Protein AF-A0A381VZR1-F1 (afdb_monomer_lite)

pLDDT: mean 95.17, std 3.08, range [85.06, 98.5]

Foldseek 3Di:
DVLLVVLVCLQCQVVVVCVVVVHDPDLPDDGPDQDCDDPNVVPVCSNLVSVLSNLVVVCVVVVDCVSVVVSVVSVVCCVPPRVVVSVVVCCVVVVVND

Secondary structure (DSSP, 8-state):
-HHHHHHHHHHHHHHHHHHHHT---STTSPPSS---SGGGGT-S-HHHHHHHHHHHHHHHHH--HHHHHHHHHHHHHHIIIIIHHHHHHHHHHTTTT-

Sequence (98 aa):
MIGLMISLIFFFSGFNIFKSYKENPVPTSTSNRLIKTGIFAYTRNPIYVSFVLFHFSMFLVFENVMYFLTSIGLAFWIHNYVIKPEEDYLLEVFSDEY

InterPro domains:
  IPR007318 Phospholipid methyltransferase [PF04191] (15-96)

Radius of gyration: 14.5 Å; chains: 1; bounding box: 39×25×35 Å

Structure (mmCIF, N/CA/C/O backbone):
data_AF-A0A381VZR1-F1
#
_entry.id   AF-A0A381VZR1-F1
#
loop_
_atom_site.group_PDB
_atom_site.id
_atom_site.type_symbol
_atom_site.label_atom_id
_atom_site.label_alt_id
_atom_site.label_comp_id
_atom_site.label_asym_id
_atom_site.label_entity_id
_atom_site.label_seq_id
_atom_site.pdbx_PDB_ins_code
_atom_site.Cartn_x
_atom_site.Cartn_y
_atom_site.Cartn_z
_atom_site.occupancy
_atom_site.B_iso_or_equiv
_atom_site.auth_seq_id
_atom_site.auth_comp_id
_atom_site.auth_asym_id
_atom_site.auth_atom_id
_atom_site.pdbx_PDB_model_num
ATOM 1 N N . MET A 1 1 ? 15.224 9.152 -8.251 1.00 87.62 1 MET A N 1
ATOM 2 C CA . MET A 1 1 ? 15.354 9.870 -6.957 1.00 87.62 1 MET A CA 1
ATOM 3 C C . MET A 1 1 ? 14.021 10.314 -6.363 1.00 87.62 1 MET A C 1
ATOM 5 O O . MET A 1 1 ? 13.734 9.900 -5.251 1.00 87.62 1 MET A O 1
ATOM 9 N N . ILE A 1 2 ? 13.178 11.077 -7.075 1.00 95.31 2 ILE A N 1
ATOM 10 C CA . ILE A 1 2 ? 11.873 11.536 -6.545 1.00 95.31 2 ILE A CA 1
ATOM 11 C C . ILE A 1 2 ? 10.987 10.361 -6.085 1.00 95.31 2 ILE A C 1
ATOM 13 O O . ILE A 1 2 ? 10.473 10.392 -4.974 1.00 95.31 2 ILE A O 1
ATOM 17 N N . GLY A 1 3 ? 10.880 9.287 -6.879 1.00 94.62 3 GLY A N 1
ATOM 18 C CA . GLY A 1 3 ? 10.106 8.095 -6.497 1.00 94.62 3 GLY A CA 1
ATOM 19 C C . GLY A 1 3 ? 10.571 7.441 -5.187 1.00 94.62 3 GLY A C 1
ATOM 20 O O . GLY A 1 3 ? 9.744 7.091 -4.347 1.00 94.62 3 GLY A O 1
ATOM 21 N N . LEU A 1 4 ? 11.890 7.378 -4.951 1.00 95.69 4 LEU A N 1
ATOM 22 C CA . LEU A 1 4 ? 12.444 6.872 -3.690 1.00 95.69 4 LEU A CA 1
ATOM 23 C C . LEU A 1 4 ? 12.028 7.758 -2.512 1.00 95.69 4 LEU A C 1
ATOM 25 O O . LEU A 1 4 ? 11.581 7.243 -1.491 1.00 95.69 4 LEU A O 1
ATOM 29 N N . MET A 1 5 ? 12.098 9.082 -2.665 1.00 97.44 5 MET A N 1
ATOM 30 C CA . MET A 1 5 ? 11.646 10.008 -1.623 1.00 97.44 5 MET A CA 1
ATOM 31 C C . MET A 1 5 ? 10.156 9.831 -1.320 1.00 97.44 5 MET A C 1
ATOM 33 O O . MET A 1 5 ? 9.785 9.766 -0.153 1.00 97.44 5 MET A O 1
ATOM 37 N N . ILE A 1 6 ? 9.315 9.679 -2.348 1.00 96.31 6 ILE A N 1
ATOM 38 C CA . ILE A 1 6 ? 7.879 9.420 -2.171 1.00 96.31 6 ILE A CA 1
ATOM 39 C C . ILE A 1 6 ? 7.664 8.105 -1.414 1.00 96.31 6 ILE A C 1
ATOM 41 O O . ILE A 1 6 ? 6.904 8.084 -0.449 1.00 96.31 6 ILE A O 1
ATOM 45 N N . SER A 1 7 ? 8.366 7.027 -1.783 1.00 96.69 7 SER A N 1
ATOM 46 C CA . SER A 1 7 ? 8.248 5.744 -1.078 1.00 96.69 7 SER A CA 1
ATOM 47 C C . SER A 1 7 ? 8.609 5.867 0.408 1.00 96.69 7 SER A C 1
ATOM 49 O O . SER A 1 7 ? 7.855 5.409 1.264 1.00 96.69 7 SER A O 1
ATOM 51 N N . LEU A 1 8 ? 9.686 6.585 0.741 1.00 97.19 8 LEU A N 1
ATOM 52 C CA . LEU A 1 8 ? 10.081 6.820 2.131 1.00 97.19 8 LEU A CA 1
ATOM 53 C C . LEU A 1 8 ? 9.050 7.669 2.883 1.00 97.19 8 LEU A C 1
ATOM 55 O O . LEU A 1 8 ? 8.734 7.362 4.030 1.00 97.19 8 LEU A O 1
ATOM 59 N N . ILE A 1 9 ? 8.485 8.699 2.247 1.00 96.75 9 ILE A N 1
ATOM 60 C CA . ILE A 1 9 ? 7.431 9.528 2.849 1.00 96.75 9 ILE A CA 1
ATOM 61 C C . ILE A 1 9 ? 6.207 8.675 3.196 1.00 96.75 9 ILE A C 1
ATOM 63 O O . ILE A 1 9 ? 5.700 8.783 4.311 1.00 96.75 9 ILE A O 1
ATOM 67 N N . PHE A 1 10 ? 5.760 7.800 2.290 1.00 96.25 10 PHE A N 1
ATOM 68 C CA . PHE A 1 10 ? 4.645 6.884 2.558 1.00 96.25 10 PHE A CA 1
ATOM 69 C C . PHE A 1 10 ? 4.954 5.942 3.724 1.00 96.25 10 PHE A C 1
ATOM 71 O O . PHE A 1 10 ? 4.134 5.813 4.636 1.00 96.25 10 PHE A O 1
ATOM 78 N N . PHE A 1 11 ? 6.149 5.341 3.731 1.00 97.38 11 PHE A N 1
ATOM 79 C CA . PHE A 1 11 ? 6.578 4.439 4.797 1.00 97.38 11 PHE A CA 1
ATOM 80 C C . PHE A 1 11 ? 6.577 5.138 6.161 1.00 97.38 11 PHE A C 1
ATOM 82 O O . PHE A 1 11 ? 5.898 4.697 7.088 1.00 97.38 11 PHE A O 1
ATOM 89 N N . PHE A 1 12 ? 7.292 6.260 6.282 1.00 97.31 12 PHE A N 1
ATOM 90 C CA . PHE A 1 12 ? 7.409 6.973 7.552 1.00 97.31 12 PHE A CA 1
ATOM 91 C C . PHE A 1 12 ? 6.088 7.604 7.986 1.00 97.31 12 PHE A C 1
ATOM 93 O O . PHE A 1 12 ? 5.787 7.593 9.175 1.00 97.31 12 PHE A O 1
ATOM 100 N N . SER A 1 13 ? 5.275 8.119 7.059 1.00 95.38 13 SER A N 1
ATOM 101 C CA . SER A 1 13 ? 3.947 8.644 7.392 1.00 95.38 13 SER A CA 1
ATOM 102 C C . SER A 1 13 ? 3.051 7.547 7.970 1.00 95.38 13 SER A C 1
ATOM 104 O O . SER A 1 13 ? 2.470 7.741 9.037 1.00 95.38 13 SER A O 1
ATOM 106 N N . GLY A 1 14 ? 3.006 6.374 7.330 1.00 94.81 14 GLY A N 1
ATOM 107 C CA . GLY A 1 14 ? 2.236 5.234 7.823 1.00 94.81 14 GLY A CA 1
ATOM 108 C C . GLY A 1 14 ? 2.741 4.740 9.180 1.00 94.81 14 GLY A C 1
ATOM 109 O O . GLY A 1 14 ? 1.980 4.635 10.141 1.00 94.81 14 GLY A O 1
ATOM 110 N N . PHE A 1 15 ? 4.050 4.512 9.288 1.00 95.06 15 PHE A N 1
ATOM 111 C CA . PHE A 1 15 ? 4.678 3.987 10.499 1.00 95.06 15 PHE A CA 1
ATOM 112 C C . PHE A 1 15 ? 4.554 4.941 11.699 1.00 95.06 15 PHE A C 1
ATOM 114 O O . PHE A 1 15 ? 4.280 4.510 12.820 1.00 95.06 15 PHE A O 1
ATOM 121 N N . ASN A 1 16 ? 4.707 6.250 11.479 1.00 95.69 16 ASN A N 1
ATOM 122 C CA . ASN A 1 16 ? 4.574 7.247 12.542 1.00 95.69 16 ASN A CA 1
ATOM 123 C C . ASN A 1 16 ? 3.150 7.317 13.096 1.00 95.69 16 ASN A C 1
ATOM 125 O O . ASN A 1 16 ? 2.984 7.549 14.291 1.00 95.69 16 ASN A O 1
ATOM 129 N N . ILE A 1 17 ? 2.133 7.091 12.262 1.00 95.12 17 ILE A N 1
ATOM 130 C CA . ILE A 1 17 ? 0.740 7.054 12.712 1.00 95.12 17 ILE A CA 1
ATOM 131 C C . ILE A 1 17 ? 0.494 5.835 13.610 1.00 95.12 17 ILE A C 1
ATOM 133 O O . ILE A 1 17 ? -0.045 5.999 14.705 1.00 95.12 17 ILE A O 1
ATOM 137 N N . PHE A 1 18 ? 0.969 4.647 13.221 1.00 93.25 18 PHE A N 1
ATOM 138 C CA . PHE A 1 18 ? 0.92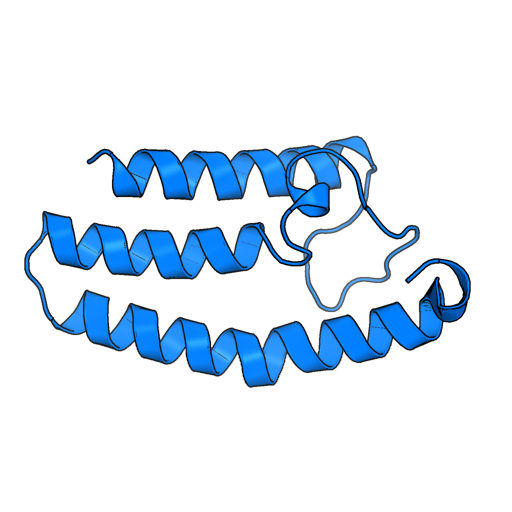5 3.455 14.080 1.00 93.25 18 PHE A CA 1
ATOM 139 C C . PHE A 1 18 ? 1.606 3.712 15.431 1.00 93.25 18 PHE A C 1
ATOM 141 O O . PHE A 1 18 ? 1.006 3.511 16.488 1.00 93.25 18 PHE A O 1
ATOM 148 N N . LYS A 1 19 ? 2.817 4.286 15.408 1.00 92.69 19 LYS A N 1
ATOM 149 C CA . LYS A 1 19 ? 3.549 4.667 16.624 1.00 92.69 19 LYS A CA 1
ATOM 150 C C . LYS A 1 19 ? 2.786 5.690 17.476 1.00 92.69 19 LYS A C 1
ATOM 152 O O . LYS A 1 19 ? 2.763 5.559 18.698 1.00 92.69 19 LYS A O 1
ATOM 157 N N . SER A 1 20 ? 2.160 6.690 16.855 1.00 94.06 20 SER A N 1
ATOM 158 C CA . SER A 1 20 ? 1.372 7.725 17.539 1.00 94.06 20 SER A CA 1
ATOM 159 C C . SER A 1 20 ? 0.160 7.142 18.263 1.00 94.06 20 SER A C 1
ATOM 161 O O . SER A 1 20 ? -0.160 7.571 19.370 1.00 94.06 20 SER A O 1
ATOM 163 N N . TYR A 1 21 ? -0.508 6.162 17.655 1.00 93.38 21 TYR A N 1
ATOM 164 C CA . TYR A 1 21 ? -1.662 5.487 18.247 1.00 93.38 21 TYR A CA 1
ATOM 165 C C . TYR A 1 21 ? -1.296 4.285 19.127 1.00 93.38 21 TYR A C 1
ATOM 167 O O . TYR A 1 21 ? -2.191 3.694 19.725 1.00 93.38 21 TYR A O 1
ATOM 175 N N . LYS A 1 22 ? 0.002 3.971 19.266 1.00 93.25 22 LYS A N 1
ATOM 176 C CA . LYS A 1 22 ? 0.525 2.784 19.967 1.00 93.25 22 LYS A CA 1
ATOM 177 C C . LYS A 1 22 ? -0.022 1.464 19.408 1.00 93.25 22 LYS A C 1
ATOM 179 O O . LYS A 1 22 ? -0.126 0.484 20.139 1.00 93.25 22 LYS A O 1
ATOM 184 N N . GLU A 1 23 ? -0.342 1.447 18.119 1.00 92.94 23 GLU A N 1
ATOM 185 C CA . GLU A 1 23 ? -0.699 0.231 17.393 1.00 92.94 23 GLU A CA 1
ATOM 186 C C . GLU A 1 23 ? 0.565 -0.420 16.823 1.00 92.94 23 GLU A C 1
ATOM 188 O O . GLU A 1 23 ? 1.586 0.240 16.590 1.00 92.94 23 GLU A O 1
ATOM 193 N N . ASN A 1 24 ? 0.497 -1.723 16.575 1.00 91.25 24 ASN A N 1
ATOM 194 C CA . ASN A 1 24 ? 1.595 -2.476 15.991 1.00 91.25 24 ASN A CA 1
ATOM 195 C C . ASN A 1 24 ? 1.378 -2.612 14.468 1.00 91.25 24 ASN A C 1
ATOM 197 O O . ASN A 1 24 ? 0.341 -3.115 14.054 1.00 91.25 24 ASN A O 1
ATOM 201 N N . PRO A 1 25 ? 2.323 -2.169 13.617 1.00 88.19 25 PRO A N 1
ATOM 202 C CA . PRO A 1 25 ? 2.181 -2.243 12.160 1.00 88.19 25 PRO A CA 1
ATOM 203 C C . PRO A 1 25 ? 2.396 -3.652 11.583 1.00 88.19 25 PRO A C 1
ATOM 205 O O . PRO A 1 25 ? 2.435 -3.811 10.365 1.00 88.19 25 PRO A O 1
ATOM 208 N N . VAL A 1 26 ? 2.611 -4.671 12.422 1.00 89.69 26 VAL A N 1
ATOM 209 C CA . VAL A 1 26 ? 2.723 -6.064 11.976 1.00 89.69 26 VAL A CA 1
ATOM 210 C C . VAL A 1 26 ? 1.327 -6.586 11.593 1.00 89.69 26 VAL A C 1
ATOM 212 O O . VAL A 1 26 ? 0.453 -6.587 12.461 1.00 89.69 26 VAL A O 1
ATOM 215 N N . PRO A 1 27 ? 1.118 -7.099 10.363 1.00 86.00 27 PRO A N 1
ATOM 216 C CA . PRO A 1 27 ? -0.205 -7.513 9.869 1.00 86.00 27 PRO A CA 1
ATOM 217 C C . PRO A 1 27 ? -0.933 -8.538 10.746 1.00 86.00 27 PRO A C 1
ATOM 219 O O . PRO A 1 27 ? -2.153 -8.563 10.803 1.00 86.00 27 PRO A O 1
ATOM 222 N N . THR A 1 28 ? -0.192 -9.399 11.447 1.00 87.44 28 THR A N 1
ATOM 223 C CA . THR A 1 28 ? -0.756 -10.453 12.307 1.00 87.44 28 THR A CA 1
ATOM 224 C C . THR A 1 28 ? -0.925 -10.023 13.764 1.00 87.44 28 THR A C 1
ATOM 226 O O . THR A 1 28 ? -1.161 -10.863 14.631 1.00 87.44 28 THR A O 1
ATOM 229 N N . SER A 1 29 ? -0.692 -8.750 14.077 1.00 89.00 29 SER A N 1
ATOM 230 C CA . SER A 1 29 ? -0.851 -8.236 15.432 1.00 89.00 29 SER A CA 1
ATOM 231 C C . SER A 1 29 ? -2.297 -7.827 15.698 1.00 89.00 29 SER A C 1
ATOM 233 O O . SER A 1 29 ? -3.028 -7.425 14.797 1.00 89.00 29 SER A O 1
ATOM 235 N N . THR A 1 30 ? -2.719 -7.933 16.955 1.00 88.44 30 THR A N 1
ATOM 236 C CA . THR A 1 30 ? -4.045 -7.474 17.369 1.00 88.44 30 THR A CA 1
ATOM 237 C C . THR A 1 30 ? -4.142 -5.961 17.208 1.00 88.44 30 THR A C 1
ATOM 239 O O . THR A 1 30 ? -3.299 -5.238 17.747 1.00 88.44 30 THR A O 1
ATOM 242 N N . SER A 1 31 ? -5.184 -5.491 16.527 1.00 90.12 31 SER A N 1
ATOM 243 C CA . SER A 1 31 ? -5.473 -4.061 16.383 1.00 90.12 31 SER A CA 1
ATOM 244 C C . SER A 1 31 ? -6.504 -3.627 17.418 1.00 90.12 31 SER A C 1
ATOM 246 O O . SER A 1 31 ? -7.540 -4.271 17.555 1.00 90.12 31 SER A O 1
ATOM 248 N N . ASN A 1 32 ? -6.248 -2.532 18.140 1.00 92.25 32 ASN A N 1
ATOM 249 C CA . ASN A 1 32 ? -7.209 -2.003 19.124 1.00 92.25 32 ASN A CA 1
ATOM 250 C C . ASN A 1 32 ? -8.104 -0.901 18.548 1.00 92.25 32 ASN A C 1
ATOM 252 O O . ASN A 1 32 ? -9.055 -0.477 19.203 1.00 92.25 32 ASN A O 1
ATOM 256 N N . ARG A 1 33 ? -7.781 -0.395 17.353 1.00 93.19 33 ARG A N 1
ATOM 257 C CA . ARG A 1 33 ? -8.565 0.628 16.658 1.00 93.19 33 ARG A CA 1
ATOM 258 C C . ARG A 1 33 ? -8.382 0.557 15.153 1.00 93.19 33 ARG A C 1
ATOM 260 O O . ARG A 1 33 ? -7.317 0.175 14.663 1.00 93.19 33 ARG A O 1
ATOM 267 N N . LEU A 1 34 ? -9.359 1.099 14.438 1.00 93.75 34 LEU A N 1
ATOM 268 C CA . LEU A 1 34 ? -9.264 1.316 13.007 1.00 93.75 34 LEU A CA 1
ATOM 269 C C . LEU A 1 34 ? -8.721 2.718 12.692 1.00 93.75 34 LEU A C 1
ATOM 271 O O . LEU A 1 34 ? -9.381 3.737 12.888 1.00 93.75 34 LEU A O 1
ATOM 275 N N . ILE A 1 35 ? -7.496 2.798 12.174 1.00 94.25 35 ILE A N 1
ATOM 276 C CA . ILE A 1 35 ? -6.882 4.084 11.818 1.00 94.25 35 ILE A CA 1
ATOM 277 C C . ILE A 1 35 ? -7.455 4.576 10.477 1.00 94.25 35 ILE A C 1
ATOM 279 O O . ILE A 1 35 ? -7.380 3.872 9.469 1.00 94.25 35 ILE A O 1
ATOM 283 N N . LYS A 1 36 ? -8.016 5.794 10.458 1.00 94.69 36 LYS A N 1
ATOM 284 C CA . LYS A 1 36 ? -8.581 6.456 9.258 1.00 94.69 36 LYS A CA 1
ATOM 285 C C . LYS A 1 36 ? -8.039 7.873 9.013 1.00 94.69 36 LYS A C 1
ATOM 287 O O . LYS A 1 36 ? -8.566 8.613 8.189 1.00 94.69 36 LYS A O 1
ATOM 292 N N . THR A 1 37 ? -7.004 8.283 9.744 1.00 94.06 37 THR A N 1
ATOM 293 C CA . THR A 1 37 ? -6.443 9.643 9.698 1.00 94.06 37 THR A CA 1
ATOM 294 C C . THR A 1 37 ? -5.110 9.692 8.949 1.00 94.06 37 THR A C 1
ATOM 296 O O . THR A 1 37 ? -4.438 8.679 8.746 1.00 94.06 37 THR A O 1
ATOM 299 N N . GLY A 1 38 ? -4.706 10.893 8.522 1.00 93.62 38 GLY A N 1
ATOM 300 C CA . GLY A 1 38 ? -3.438 11.102 7.819 1.00 93.62 38 GLY A CA 1
ATOM 301 C C . GLY A 1 38 ? -3.377 10.336 6.495 1.00 93.62 38 GLY A C 1
ATOM 302 O O . GLY A 1 38 ? -4.317 10.388 5.707 1.00 93.62 38 GLY A O 1
ATOM 303 N N . ILE A 1 39 ? -2.279 9.615 6.243 1.00 95.06 39 ILE A N 1
ATOM 304 C CA . ILE A 1 39 ? -2.114 8.857 4.992 1.00 95.06 39 ILE A CA 1
ATOM 305 C C . ILE A 1 39 ? -3.125 7.700 4.860 1.00 95.06 39 ILE A C 1
ATOM 307 O O . ILE A 1 39 ? -3.487 7.335 3.741 1.00 95.06 39 ILE A O 1
ATOM 311 N N . PHE A 1 40 ? -3.660 7.195 5.982 1.00 95.12 40 PHE A N 1
ATOM 312 C CA . PHE A 1 40 ? -4.682 6.139 5.997 1.00 95.12 40 PHE A CA 1
ATOM 313 C C . PHE A 1 40 ? -6.069 6.609 5.531 1.00 95.12 40 PHE A C 1
ATOM 315 O O . PHE A 1 40 ? -6.943 5.781 5.286 1.00 95.12 40 PHE A O 1
ATOM 322 N N . ALA A 1 41 ? -6.277 7.922 5.375 1.00 94.62 41 ALA A N 1
ATOM 323 C CA . ALA A 1 41 ? -7.499 8.475 4.787 1.00 94.62 41 ALA A CA 1
ATOM 324 C C . ALA A 1 41 ? -7.571 8.271 3.260 1.00 94.62 41 ALA A C 1
ATOM 326 O O . ALA A 1 41 ? -8.655 8.314 2.687 1.00 94.62 41 ALA A O 1
ATOM 327 N N . TYR A 1 42 ? -6.425 8.058 2.602 1.00 93.88 42 TYR A N 1
ATOM 328 C CA . TYR A 1 42 ? -6.336 7.897 1.145 1.00 93.88 42 TYR A CA 1
ATOM 329 C C . TYR A 1 42 ? -6.180 6.437 0.717 1.00 93.88 42 TYR A C 1
ATOM 331 O O . TYR A 1 42 ? -6.636 6.045 -0.353 1.00 93.88 42 TYR A O 1
ATOM 339 N N . THR A 1 43 ? -5.505 5.629 1.532 1.00 94.44 43 THR A N 1
ATOM 340 C CA . THR A 1 43 ? -5.327 4.194 1.304 1.00 94.44 43 THR A CA 1
ATOM 341 C C . THR A 1 43 ? -5.286 3.476 2.642 1.00 94.44 43 THR A C 1
ATOM 343 O O . THR A 1 43 ? -4.657 3.959 3.576 1.00 94.44 43 THR A O 1
ATOM 346 N N . ARG A 1 44 ? -5.915 2.302 2.739 1.00 94.19 44 ARG A N 1
ATOM 347 C CA . ARG A 1 44 ? -5.867 1.457 3.944 1.00 94.19 44 ARG A CA 1
ATOM 348 C C . ARG A 1 44 ? -4.471 0.883 4.205 1.00 94.19 44 ARG A C 1
ATOM 350 O O . ARG A 1 44 ? -4.132 0.591 5.342 1.00 94.19 44 ARG A O 1
ATOM 357 N N . ASN A 1 45 ? -3.648 0.795 3.157 1.00 96.19 45 ASN A N 1
ATOM 358 C CA . ASN A 1 45 ? -2.415 0.011 3.123 1.00 96.19 45 ASN A CA 1
ATOM 359 C C . ASN A 1 45 ? -1.168 0.826 2.685 1.00 96.19 45 ASN A C 1
ATOM 361 O O . ASN A 1 45 ? -0.410 0.389 1.813 1.00 96.19 45 ASN A O 1
ATOM 365 N N . PRO A 1 46 ? -0.908 2.024 3.251 1.00 96.31 46 PRO A N 1
ATOM 366 C CA . PRO A 1 46 ? 0.143 2.936 2.784 1.00 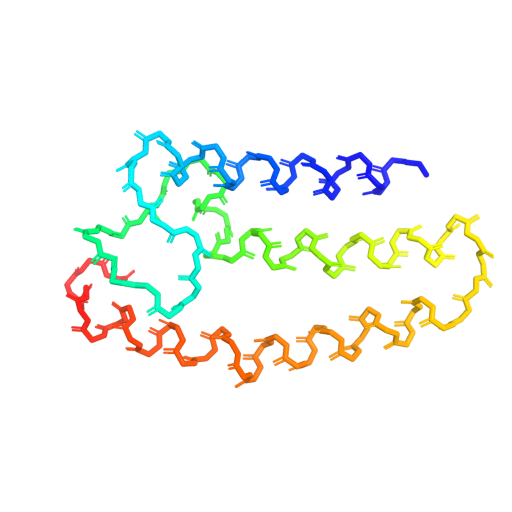96.31 46 PRO A CA 1
ATOM 367 C C . PRO A 1 46 ? 1.561 2.371 2.948 1.00 96.31 46 PRO A C 1
ATOM 369 O O . PRO A 1 46 ? 2.432 2.646 2.121 1.00 96.31 46 PRO A O 1
ATOM 372 N N . ILE A 1 47 ? 1.798 1.555 3.982 1.00 96.38 47 ILE A N 1
ATOM 373 C CA . ILE A 1 47 ? 3.099 0.913 4.226 1.00 96.38 47 ILE A CA 1
ATOM 374 C C . ILE A 1 47 ? 3.398 -0.098 3.111 1.00 96.38 47 ILE A C 1
ATOM 376 O O . ILE A 1 47 ? 4.488 -0.083 2.545 1.00 96.38 47 ILE A O 1
ATOM 380 N N . TYR A 1 48 ? 2.425 -0.908 2.701 1.00 97.31 48 TYR A N 1
ATOM 381 C CA . TYR A 1 48 ? 2.616 -1.851 1.597 1.00 97.31 48 TYR A CA 1
ATOM 382 C C . TYR A 1 48 ? 2.826 -1.157 0.251 1.00 97.31 48 TYR A C 1
ATOM 384 O O . TYR A 1 48 ? 3.709 -1.551 -0.515 1.00 97.31 48 TYR A O 1
ATOM 392 N N . VAL A 1 49 ? 2.083 -0.074 -0.008 1.00 97.12 49 VAL A N 1
ATOM 393 C CA . VAL A 1 49 ? 2.300 0.775 -1.192 1.00 97.12 49 VAL A CA 1
ATOM 394 C C . VAL A 1 49 ? 3.738 1.292 -1.225 1.00 97.12 49 VAL A C 1
ATOM 396 O O . VAL A 1 49 ? 4.368 1.277 -2.282 1.00 97.12 49 VAL A O 1
ATOM 399 N N . SER A 1 50 ? 4.290 1.685 -0.072 1.00 97.75 50 SER A N 1
ATOM 400 C CA . SER A 1 50 ? 5.675 2.152 0.013 1.00 97.75 50 SER A CA 1
ATOM 401 C C . SER A 1 50 ? 6.690 1.095 -0.433 1.00 97.75 50 SER A C 1
ATOM 403 O O . SER A 1 50 ? 7.637 1.433 -1.140 1.00 97.75 50 SER A O 1
ATOM 405 N N . PHE A 1 51 ? 6.476 -0.185 -0.110 1.00 97.69 51 PHE A N 1
ATOM 406 C CA . PHE A 1 51 ? 7.402 -1.264 -0.470 1.00 97.69 51 PHE A CA 1
ATOM 407 C C . PHE A 1 51 ? 7.407 -1.569 -1.966 1.00 97.69 51 PHE A C 1
ATOM 409 O O . PHE A 1 51 ? 8.475 -1.750 -2.561 1.00 97.69 51 PHE A O 1
ATOM 416 N N . VAL A 1 52 ? 6.222 -1.588 -2.581 1.00 98.25 52 VAL A N 1
ATOM 417 C CA . VAL A 1 52 ? 6.078 -1.756 -4.033 1.00 98.25 52 VAL A CA 1
ATOM 418 C C . VAL A 1 52 ? 6.699 -0.560 -4.750 1.00 98.25 52 VAL A C 1
ATOM 420 O O . VAL A 1 52 ? 7.540 -0.729 -5.633 1.00 98.25 52 VAL A O 1
ATOM 423 N N . LEU A 1 53 ? 6.366 0.660 -4.318 1.00 97.88 53 LEU A N 1
ATOM 424 C CA . LEU A 1 53 ? 6.884 1.882 -4.927 1.00 97.88 53 LEU A CA 1
ATOM 425 C C . LEU A 1 53 ? 8.403 2.011 -4.772 1.00 97.88 53 LEU A C 1
ATOM 427 O O . LEU A 1 53 ? 9.065 2.524 -5.675 1.00 97.88 53 LEU A O 1
ATOM 431 N N . PHE A 1 54 ? 8.966 1.532 -3.661 1.00 98.31 54 PHE A N 1
ATOM 432 C CA . PHE A 1 54 ? 10.408 1.486 -3.453 1.00 98.31 54 PHE A CA 1
ATOM 433 C C . PHE A 1 54 ? 11.087 0.606 -4.510 1.00 98.31 54 PHE A C 1
ATOM 435 O O . PHE A 1 54 ? 11.983 1.083 -5.201 1.00 98.31 54 PHE A O 1
ATOM 442 N N . HIS A 1 55 ? 10.619 -0.632 -4.717 1.00 98.19 55 HIS A N 1
ATOM 443 C CA . HIS A 1 55 ? 11.184 -1.530 -5.736 1.00 98.19 55 HIS A CA 1
ATOM 444 C C . HIS A 1 55 ? 11.003 -0.983 -7.152 1.00 98.19 55 HIS A C 1
ATOM 446 O O . HIS A 1 55 ? 11.943 -0.996 -7.946 1.00 98.19 55 HIS A O 1
ATOM 452 N N . PHE A 1 56 ? 9.835 -0.420 -7.457 1.00 98.31 56 PHE A N 1
ATOM 453 C CA . PHE A 1 56 ? 9.614 0.247 -8.736 1.00 98.31 56 PHE A CA 1
ATOM 454 C C . PHE A 1 56 ? 10.564 1.440 -8.938 1.00 98.31 56 PHE A C 1
ATOM 456 O O . PHE A 1 56 ? 11.133 1.627 -10.010 1.00 98.31 56 PHE A O 1
ATOM 463 N N . SER A 1 57 ? 10.810 2.224 -7.889 1.00 97.94 57 SER A N 1
ATOM 464 C CA . SER A 1 57 ? 11.754 3.343 -7.943 1.00 97.94 57 SER A CA 1
ATOM 465 C C . SER A 1 57 ? 13.200 2.873 -8.104 1.00 97.94 57 SER A C 1
ATOM 467 O O . SER A 1 57 ? 13.967 3.531 -8.803 1.00 97.94 57 SER A O 1
ATOM 469 N N . MET A 1 58 ? 13.572 1.738 -7.506 1.00 97.94 58 MET A N 1
ATOM 470 C CA . MET A 1 58 ? 14.875 1.101 -7.721 1.00 97.94 58 MET A CA 1
ATOM 471 C C . MET A 1 58 ? 15.041 0.663 -9.179 1.00 97.94 58 MET A C 1
ATOM 473 O O . MET A 1 58 ? 16.096 0.902 -9.761 1.00 97.94 58 MET A O 1
ATOM 477 N N . PHE A 1 59 ? 13.996 0.114 -9.807 1.00 97.88 59 PHE A N 1
ATOM 478 C CA . PHE A 1 59 ? 14.009 -0.170 -11.245 1.00 97.88 59 PHE A CA 1
ATOM 479 C C . PHE A 1 59 ? 14.306 1.086 -12.071 1.00 97.88 59 PHE A C 1
ATOM 481 O O . PHE A 1 59 ? 15.195 1.051 -12.911 1.00 97.88 59 PHE A O 1
ATOM 488 N N . LEU A 1 60 ? 13.633 2.206 -11.793 1.00 96.88 60 LEU A N 1
ATOM 489 C CA . LEU A 1 60 ? 13.856 3.456 -12.530 1.00 96.88 60 LEU A CA 1
ATOM 490 C C . LEU A 1 60 ? 15.241 4.079 -12.294 1.00 96.88 60 LEU A C 1
ATOM 492 O O . LEU A 1 60 ? 15.704 4.853 -13.121 1.00 96.88 60 LEU A O 1
ATOM 496 N N . VAL A 1 61 ? 15.879 3.806 -11.152 1.00 97.06 61 VAL A N 1
ATOM 497 C CA . VAL A 1 61 ? 17.202 4.362 -10.813 1.00 97.06 61 VAL A CA 1
ATOM 498 C C . VAL A 1 61 ? 18.339 3.513 -11.375 1.00 97.06 61 VAL A C 1
ATOM 500 O O . VAL A 1 61 ? 19.337 4.067 -11.821 1.00 97.06 61 VAL A O 1
ATOM 503 N N . PHE A 1 62 ? 18.204 2.189 -11.327 1.00 97.00 62 PHE A N 1
ATOM 504 C CA . PHE A 1 62 ? 19.265 1.254 -11.710 1.00 97.00 62 PHE A CA 1
ATOM 505 C C . PHE A 1 62 ? 19.039 0.595 -13.073 1.00 97.00 62 PHE A C 1
ATOM 507 O O . PHE A 1 62 ? 19.882 -0.183 -13.506 1.00 97.00 62 PHE A O 1
ATOM 514 N N . GLU A 1 63 ? 17.890 0.845 -13.708 1.00 96.38 63 GLU A N 1
ATOM 515 C CA . GLU A 1 63 ? 17.469 0.261 -14.992 1.00 96.38 63 GLU A CA 1
ATOM 516 C C . GLU A 1 63 ? 17.527 -1.279 -15.014 1.00 96.38 63 GLU A C 1
ATOM 518 O O . GLU A 1 63 ? 17.650 -1.920 -16.056 1.00 96.38 63 GLU A O 1
ATOM 523 N N . ASN A 1 64 ? 17.409 -1.904 -13.840 1.00 97.38 64 ASN A N 1
ATOM 524 C CA . ASN A 1 64 ? 17.490 -3.350 -13.689 1.00 97.38 64 ASN A CA 1
ATOM 525 C C . ASN A 1 64 ? 16.089 -3.967 -13.635 1.00 97.38 64 ASN A C 1
ATOM 527 O O . ASN A 1 64 ? 15.356 -3.803 -12.655 1.00 97.38 64 ASN A O 1
ATOM 531 N N . VAL A 1 65 ? 15.749 -4.735 -14.672 1.00 97.94 65 VAL A N 1
ATOM 532 C CA . VAL A 1 65 ? 14.453 -5.416 -14.824 1.00 97.94 65 VAL A CA 1
ATOM 533 C C . VAL A 1 65 ? 14.087 -6.312 -13.636 1.00 97.94 65 VAL A C 1
ATOM 535 O O . VAL A 1 65 ? 12.904 -6.471 -13.339 1.00 97.94 65 VAL A O 1
ATOM 538 N N . MET A 1 66 ? 15.063 -6.841 -12.889 1.00 98.31 66 MET A N 1
ATOM 539 C CA . MET A 1 66 ? 14.775 -7.641 -11.695 1.00 98.31 66 MET A CA 1
ATOM 540 C C . MET A 1 66 ? 14.042 -6.839 -10.621 1.00 98.31 66 MET A C 1
ATOM 542 O O . MET A 1 66 ? 13.154 -7.387 -9.971 1.00 98.31 66 MET A O 1
ATOM 546 N N . TYR A 1 67 ? 14.324 -5.542 -10.463 1.00 98.25 67 TYR A N 1
ATOM 547 C CA . TYR A 1 67 ? 13.564 -4.694 -9.539 1.00 98.25 67 TYR A CA 1
ATOM 548 C C . TYR A 1 67 ? 12.118 -4.499 -9.996 1.00 98.25 67 TYR A C 1
ATOM 550 O O . TYR A 1 67 ? 11.215 -4.470 -9.162 1.00 98.25 67 TYR A O 1
ATOM 558 N N . PHE A 1 68 ? 11.878 -4.426 -11.307 1.00 98.19 68 PHE A N 1
ATOM 559 C CA . PHE A 1 68 ? 10.528 -4.319 -11.855 1.00 98.19 68 PHE A CA 1
ATOM 560 C C . PHE A 1 68 ? 9.728 -5.605 -11.629 1.00 98.19 68 PHE A C 1
ATOM 562 O O . PHE A 1 68 ? 8.622 -5.558 -11.092 1.00 98.19 68 PHE A O 1
ATOM 569 N N . LEU A 1 69 ? 10.318 -6.760 -11.951 1.00 98.50 69 LEU A N 1
ATOM 570 C CA . LEU A 1 69 ? 9.708 -8.065 -11.690 1.00 98.50 69 LEU A CA 1
ATOM 571 C C . LEU A 1 69 ? 9.447 -8.272 -10.196 1.00 98.50 69 LEU A C 1
ATOM 573 O O . LEU A 1 69 ? 8.369 -8.725 -9.819 1.00 98.50 69 LEU A O 1
ATOM 577 N N . THR A 1 70 ? 10.392 -7.869 -9.343 1.00 98.38 70 THR A N 1
ATOM 578 C CA . THR A 1 70 ? 10.220 -7.917 -7.886 1.00 98.38 70 THR A CA 1
ATOM 579 C C . THR A 1 70 ? 9.092 -6.997 -7.436 1.00 98.38 70 THR A C 1
ATOM 581 O O . THR A 1 70 ? 8.279 -7.406 -6.619 1.00 98.38 70 THR A O 1
ATOM 584 N N . SER A 1 71 ? 8.974 -5.787 -7.992 1.00 98.31 71 SER A N 1
ATOM 585 C CA . SER A 1 71 ? 7.872 -4.869 -7.683 1.00 98.31 71 SER A CA 1
ATOM 586 C C . SER A 1 71 ? 6.507 -5.481 -8.010 1.00 98.31 71 SER A C 1
ATOM 588 O O . SER A 1 71 ? 5.590 -5.386 -7.197 1.00 98.31 71 SER A O 1
ATOM 590 N N . ILE A 1 72 ? 6.363 -6.116 -9.178 1.00 98.50 72 ILE A N 1
ATOM 591 C CA . ILE A 1 72 ? 5.115 -6.782 -9.583 1.00 98.50 72 ILE A CA 1
ATOM 592 C C . ILE A 1 72 ? 4.840 -7.995 -8.693 1.00 98.50 72 ILE A C 1
ATOM 594 O O . ILE A 1 72 ? 3.733 -8.140 -8.173 1.00 98.50 72 ILE A O 1
ATOM 598 N N . GLY A 1 73 ? 5.845 -8.851 -8.491 1.00 98.50 73 GLY A N 1
ATOM 599 C CA . GLY A 1 73 ? 5.728 -10.038 -7.647 1.00 98.50 73 GLY A CA 1
ATOM 600 C C . GLY A 1 73 ? 5.354 -9.681 -6.211 1.00 98.50 73 GLY A C 1
ATOM 601 O O . GLY A 1 73 ? 4.464 -10.301 -5.635 1.00 98.50 73 GLY A O 1
ATOM 602 N N . LEU A 1 74 ? 5.962 -8.627 -5.664 1.00 98.19 74 LEU A N 1
ATOM 603 C CA . LEU A 1 74 ? 5.665 -8.115 -4.333 1.00 98.19 74 LEU A CA 1
ATOM 604 C C . LEU A 1 74 ? 4.241 -7.560 -4.250 1.00 98.19 74 LEU A C 1
ATOM 606 O O . LEU A 1 74 ? 3.532 -7.880 -3.303 1.00 98.19 74 LEU A O 1
ATOM 610 N N . ALA A 1 75 ? 3.792 -6.783 -5.240 1.00 98.31 75 ALA A N 1
ATOM 611 C CA . ALA A 1 75 ? 2.422 -6.272 -5.272 1.00 98.31 75 ALA A CA 1
ATOM 612 C C . ALA A 1 75 ? 1.392 -7.413 -5.291 1.00 98.31 75 ALA A C 1
ATOM 614 O O . ALA A 1 75 ? 0.437 -7.398 -4.516 1.00 98.31 75 ALA A O 1
ATOM 615 N N . PHE A 1 76 ? 1.615 -8.430 -6.129 1.00 98.50 76 PHE A N 1
ATOM 616 C CA . PHE A 1 76 ? 0.741 -9.598 -6.205 1.00 98.50 76 PHE A CA 1
ATOM 617 C C . PHE A 1 76 ? 0.752 -10.408 -4.904 1.00 98.50 76 PHE A C 1
ATOM 619 O O . PHE A 1 76 ? -0.308 -10.785 -4.401 1.00 98.50 76 PHE A O 1
ATOM 626 N N . TRP A 1 77 ? 1.936 -10.667 -4.349 1.00 98.44 77 TRP A N 1
ATOM 627 C CA . TRP A 1 77 ? 2.080 -11.454 -3.130 1.00 98.44 77 TRP A CA 1
ATOM 628 C C . TRP A 1 77 ? 1.460 -10.743 -1.924 1.00 98.44 77 TRP A C 1
ATOM 630 O O . TRP A 1 77 ? 0.618 -11.327 -1.247 1.00 98.44 77 TRP A O 1
ATOM 640 N N . ILE A 1 78 ? 1.792 -9.465 -1.705 1.00 97.88 78 ILE A N 1
ATOM 641 C CA . ILE A 1 78 ? 1.231 -8.678 -0.602 1.00 97.88 78 ILE A CA 1
ATOM 642 C C . ILE A 1 78 ? -0.292 -8.591 -0.729 1.00 97.88 78 ILE A C 1
ATOM 644 O O . ILE A 1 78 ? -0.994 -8.817 0.251 1.00 97.88 78 ILE A O 1
ATOM 648 N N . HIS A 1 79 ? -0.823 -8.309 -1.923 1.00 97.25 79 HIS A N 1
ATOM 649 C CA . HIS A 1 79 ? -2.268 -8.188 -2.103 1.00 97.25 79 HIS A CA 1
ATOM 650 C C . HIS A 1 79 ? -3.011 -9.477 -1.729 1.00 97.25 79 HIS A C 1
ATOM 652 O O . HIS A 1 79 ? -4.017 -9.427 -1.028 1.00 97.25 79 HIS A O 1
ATOM 658 N N . ASN A 1 80 ? -2.516 -10.635 -2.173 1.00 97.25 80 ASN A N 1
ATOM 659 C CA . ASN A 1 80 ? -3.234 -11.894 -1.987 1.00 97.25 80 ASN A CA 1
ATOM 660 C C . ASN A 1 80 ? -2.999 -12.553 -0.625 1.00 97.25 80 ASN A C 1
ATOM 662 O O . ASN A 1 80 ? -3.918 -13.184 -0.114 1.00 97.25 80 ASN A O 1
ATOM 666 N N . TYR A 1 81 ? -1.798 -12.429 -0.058 1.00 96.56 81 TYR A N 1
ATOM 667 C CA . TYR A 1 81 ? -1.404 -13.177 1.142 1.00 96.56 81 TYR A CA 1
ATOM 668 C C . TYR A 1 81 ? -1.283 -12.325 2.405 1.00 96.56 81 TYR A C 1
ATOM 670 O O . TYR A 1 81 ? -1.187 -12.891 3.489 1.00 96.56 81 TYR A O 1
ATOM 678 N N . VAL A 1 82 ? -1.275 -10.995 2.283 1.00 96.56 82 VAL A N 1
ATOM 679 C CA . VAL A 1 82 ? -1.167 -10.085 3.433 1.00 96.56 82 VAL A CA 1
ATOM 680 C C . VAL A 1 82 ? -2.413 -9.213 3.539 1.00 96.56 82 VAL A C 1
ATOM 682 O O . VAL A 1 82 ? -3.130 -9.315 4.525 1.00 96.56 82 VAL A O 1
ATOM 685 N N . ILE A 1 83 ? -2.721 -8.431 2.498 1.00 96.75 83 ILE A N 1
ATOM 686 C CA . ILE A 1 83 ? -3.826 -7.461 2.528 1.00 96.75 83 ILE A CA 1
ATOM 687 C C . ILE A 1 83 ? -5.175 -8.159 2.667 1.00 96.75 83 ILE A C 1
ATOM 689 O O . ILE A 1 83 ? -5.941 -7.778 3.536 1.00 96.75 83 ILE A O 1
ATOM 693 N N . LYS A 1 84 ? -5.475 -9.179 1.853 1.00 96.44 84 LYS A N 1
ATOM 694 C CA . LYS A 1 84 ? -6.778 -9.864 1.930 1.00 96.44 84 LYS A CA 1
ATOM 695 C C . LYS A 1 84 ? -7.075 -10.429 3.333 1.00 96.44 84 LYS A C 1
ATOM 697 O O . LYS A 1 84 ? -8.086 -10.030 3.897 1.00 96.44 84 LYS A O 1
ATOM 702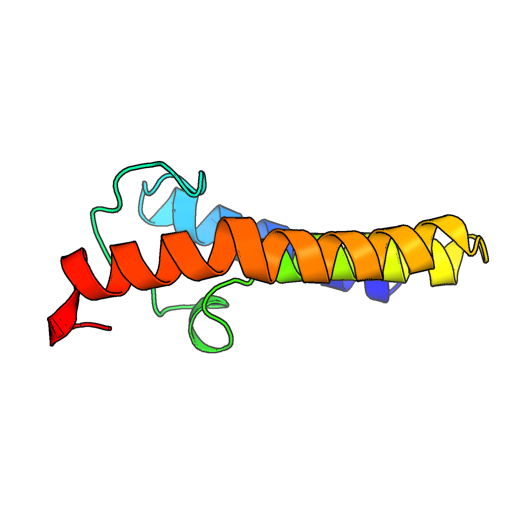 N N . PRO A 1 85 ? -6.199 -11.260 3.940 1.00 95.50 85 PRO A N 1
ATOM 703 C CA . PRO A 1 85 ? -6.426 -11.732 5.307 1.00 95.50 85 PRO A CA 1
ATOM 704 C C . PRO A 1 85 ? -6.519 -10.609 6.349 1.00 95.50 85 PRO A C 1
ATOM 706 O O . PRO A 1 85 ? -7.300 -10.715 7.290 1.00 95.50 85 PRO A O 1
ATOM 709 N N . GLU A 1 86 ? -5.721 -9.547 6.202 1.00 95.69 86 GLU A N 1
ATOM 710 C CA . GLU A 1 86 ? -5.745 -8.395 7.109 1.00 95.69 86 GLU A CA 1
ATOM 711 C C . GLU A 1 86 ? -7.068 -7.622 7.005 1.00 95.69 86 GLU A C 1
ATOM 713 O O . GLU A 1 86 ? -7.660 -7.281 8.025 1.00 95.69 86 GLU A O 1
ATOM 718 N N . GLU A 1 87 ? -7.569 -7.378 5.792 1.00 95.38 87 GLU A N 1
ATOM 719 C CA . GLU A 1 87 ? -8.842 -6.686 5.569 1.00 95.38 87 GLU A CA 1
ATOM 720 C C . GLU A 1 87 ? -10.039 -7.518 6.039 1.00 95.38 87 GLU A C 1
ATOM 722 O O . GLU A 1 87 ? -10.938 -6.954 6.659 1.00 95.38 87 GLU A O 1
ATOM 727 N N . ASP A 1 88 ? -10.024 -8.839 5.835 1.00 95.38 88 ASP A N 1
ATOM 728 C CA . ASP A 1 88 ? -11.058 -9.740 6.360 1.00 95.38 88 ASP A CA 1
ATOM 729 C C . ASP A 1 88 ? -11.096 -9.698 7.900 1.00 95.38 88 ASP A C 1
ATOM 731 O O . ASP A 1 88 ? -12.163 -9.541 8.497 1.00 95.38 88 ASP A O 1
ATOM 735 N N . TYR A 1 89 ? -9.927 -9.753 8.552 1.00 94.75 89 TYR A N 1
ATOM 736 C CA . TYR A 1 89 ? -9.803 -9.616 10.008 1.00 94.75 89 TYR A CA 1
ATOM 737 C C . TYR A 1 89 ? -10.296 -8.251 10.508 1.00 94.75 89 TYR A C 1
ATOM 739 O O . TYR A 1 89 ? -11.039 -8.171 11.488 1.00 94.75 89 TYR A O 1
ATOM 747 N N . LEU A 1 90 ? -9.900 -7.160 9.846 1.00 94.19 90 LEU A N 1
ATOM 748 C CA . LEU A 1 90 ? -10.318 -5.815 10.240 1.00 94.19 90 LEU A CA 1
ATOM 749 C C . LEU A 1 90 ? -11.822 -5.604 10.045 1.00 94.19 90 LEU A C 1
ATOM 751 O O . LEU A 1 90 ? -12.435 -4.932 10.872 1.00 94.19 90 LEU A O 1
ATOM 755 N N . LEU A 1 91 ? -12.417 -6.178 8.997 1.00 95.25 91 LEU A N 1
ATOM 756 C CA . LEU 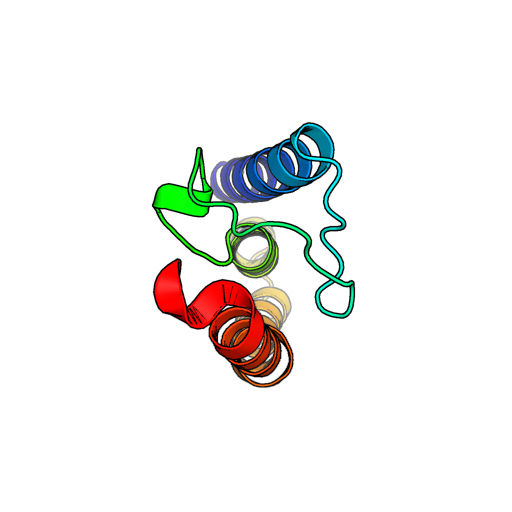A 1 91 ? -13.860 -6.142 8.768 1.00 95.25 91 LEU A CA 1
ATOM 757 C C . LEU A 1 91 ? -14.622 -6.917 9.852 1.00 95.25 91 LEU A C 1
ATOM 759 O O . LEU A 1 91 ? -15.679 -6.471 10.286 1.00 95.25 91 LEU A O 1
ATOM 763 N N . GLU A 1 92 ? -14.087 -8.048 10.318 1.00 94.44 92 GLU A N 1
ATOM 764 C CA . GLU A 1 92 ? -14.684 -8.822 11.412 1.00 94.44 92 GLU A CA 1
ATOM 765 C C . GLU A 1 92 ? -14.631 -8.056 12.744 1.00 94.44 92 GLU A C 1
ATOM 767 O O . GLU A 1 92 ? -15.644 -7.933 13.435 1.00 94.44 92 GLU A O 1
ATOM 772 N N . VAL A 1 93 ? -13.466 -7.500 13.095 1.00 93.94 93 VAL A N 1
ATOM 773 C CA . VAL A 1 93 ? -13.252 -6.823 14.386 1.00 93.94 93 VAL A CA 1
ATOM 774 C C . VAL A 1 93 ? -13.907 -5.442 14.443 1.00 93.94 93 VAL A C 1
ATOM 776 O O . VAL A 1 93 ? -14.404 -5.047 15.497 1.00 93.94 93 VAL A O 1
ATOM 779 N N . PHE A 1 94 ? -13.923 -4.709 13.328 1.00 94.69 94 PHE A N 1
ATOM 780 C CA . PHE A 1 94 ? -14.379 -3.318 13.254 1.00 94.69 94 PHE A CA 1
ATOM 781 C C . PHE A 1 94 ? -15.580 -3.139 12.316 1.00 94.69 94 PHE 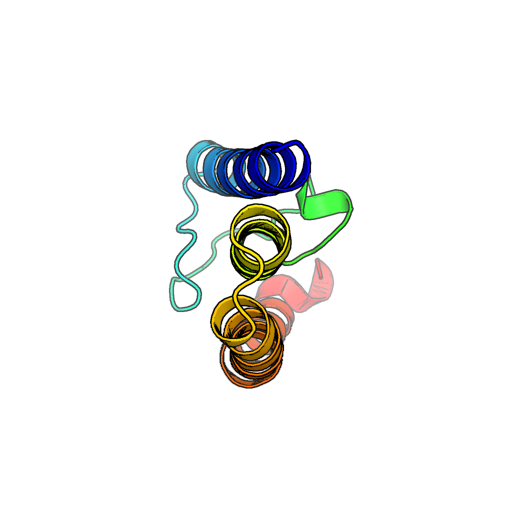A C 1
ATOM 783 O O . PHE A 1 94 ? -15.705 -2.088 11.701 1.00 94.69 94 PHE A O 1
ATOM 790 N N . SER A 1 95 ? -16.455 -4.140 12.197 1.00 90.62 95 SER A N 1
ATOM 791 C CA . SER A 1 95 ? -17.579 -4.167 11.238 1.00 90.62 95 SER A CA 1
ATOM 792 C C . SER A 1 95 ? -18.397 -2.869 11.128 1.00 90.62 95 SER A C 1
ATOM 794 O O . SER A 1 95 ? -18.642 -2.410 10.016 1.00 90.62 95 SER A O 1
ATOM 796 N N . ASP A 1 96 ? -18.775 -2.246 12.248 1.00 90.62 96 ASP A N 1
ATOM 797 C CA . ASP A 1 96 ? -19.535 -0.983 12.257 1.00 90.62 96 ASP A CA 1
ATOM 798 C C . ASP A 1 96 ? -18.691 0.242 11.856 1.00 90.62 96 ASP A C 1
ATOM 800 O O . ASP A 1 96 ? -19.214 1.259 11.396 1.00 90.62 96 ASP A O 1
ATOM 804 N N . GLU A 1 97 ? -17.376 0.167 12.069 1.00 88.81 97 GLU A N 1
ATOM 805 C CA . GLU A 1 97 ? -16.432 1.246 11.805 1.00 88.81 97 GLU A CA 1
ATOM 806 C C . GLU A 1 97 ? -15.758 1.138 10.439 1.00 88.81 97 GLU A C 1
ATOM 808 O O . GLU A 1 97 ? -15.213 2.155 10.022 1.00 88.81 97 GLU A O 1
ATOM 813 N N . TYR A 1 98 ? -15.727 -0.027 9.777 1.00 85.06 98 TYR A N 1
ATOM 814 C CA . TYR A 1 98 ? -14.941 -0.298 8.561 1.00 85.06 98 TYR A CA 1
ATOM 815 C C . TYR A 1 98 ? -15.484 0.435 7.331 1.00 85.06 98 TYR A C 1
ATOM 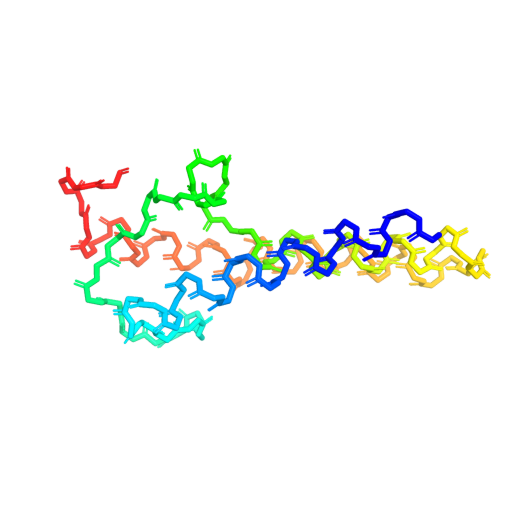817 O O . TYR A 1 98 ? -14.735 1.317 6.829 1.00 85.06 98 TYR A O 1
#

Organism: NCBI:txid408172